Protein AF-A0A9C7ES06-F1 (afdb_monomer_lite)

pLDDT: mean 78.14, std 12.49, range [41.12, 96.5]

Secondary structure (DSSP, 8-state):
-PPPPTT--HHHHHHHHHHHHHHHHTHHHHHHHHHSTTT-----HHHHHIIIIIHHHTSS-----HHHHHHHHHHHHHHHTT--HHHHHHHHHHHS--------HHHHHHHHHHHHHHHHHH----GGGSS---HHHHHHHHHHS--

Radius of gyration: 29.85 Å; chains: 1; bounding box: 69×34×74 Å

Foldseek 3Di:
DDDDDPPDDPVNVVVVVVVVVVCVVCVVVVCVCVVCVVVDDDDPVVCCCCVQLCVPCVVDPDPADPVRSVVSSVVSVCVVVVHDPPVVVVVVVVPPPPPPPDDDVVNLVVLLVVLVVCVVVCVDPDVLLVDDPDPVSVVVCCSNDPD

Sequence (147 aa):
MKQPRRGESENRRRAVQKCRTYVQHNWDGIASYKNYREEIVGCSAEPHVSHVLSARMSSRPMAWSIGGAGRMAQLRVMEANGFSVREHYATLLSSRERGKLSCAPETIRAQRTLAAKYFDRLQAHLPALDGSRNSLTMVLKSLAFPA

Structure (mmCIF, N/CA/C/O backbone):
data_AF-A0A9C7ES06-F1
#
_entry.id   AF-A0A9C7ES06-F1
#
loop_
_atom_site.group_PDB
_atom_site.id
_atom_site.type_symbol
_atom_site.label_atom_id
_atom_site.label_alt_id
_atom_site.label_comp_id
_atom_site.label_asym_id
_at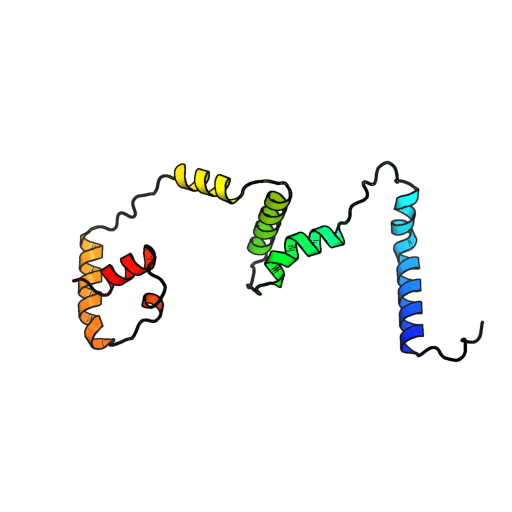om_site.label_entity_id
_atom_site.label_seq_id
_atom_site.pdbx_PDB_ins_code
_atom_site.Cartn_x
_atom_site.Cartn_y
_atom_site.Cartn_z
_atom_site.occupancy
_atom_site.B_iso_or_equiv
_atom_site.auth_seq_id
_atom_site.auth_comp_id
_atom_site.auth_asym_id
_atom_site.auth_atom_id
_atom_site.pdbx_PDB_model_num
ATOM 1 N N . MET A 1 1 ? -20.493 0.125 46.915 1.00 41.12 1 MET A N 1
ATOM 2 C CA . MET A 1 1 ? -19.681 -0.559 45.878 1.00 41.12 1 MET A CA 1
ATOM 3 C C . MET A 1 1 ? -20.247 -1.962 45.666 1.00 41.12 1 MET A C 1
ATOM 5 O O . MET A 1 1 ? -20.400 -2.673 46.649 1.00 41.12 1 MET A O 1
ATOM 9 N N . LYS A 1 2 ? -20.641 -2.349 44.440 1.00 47.44 2 LYS A N 1
ATOM 10 C CA . LYS A 1 2 ? -21.152 -3.711 44.166 1.00 47.44 2 LYS A CA 1
ATOM 11 C C . LYS A 1 2 ? -19.996 -4.715 44.255 1.00 47.44 2 LYS A C 1
ATOM 13 O O . LYS A 1 2 ? -18.977 -4.513 43.601 1.00 47.44 2 LYS A O 1
ATOM 18 N N . GLN A 1 3 ? -20.159 -5.765 45.059 1.00 46.69 3 GLN A N 1
ATOM 19 C CA . GLN A 1 3 ? -19.178 -6.848 45.168 1.00 46.69 3 GLN A CA 1
ATOM 20 C C . GLN A 1 3 ? -19.035 -7.606 43.833 1.00 46.69 3 GLN A C 1
ATOM 22 O O . GLN A 1 3 ? -20.014 -7.710 43.084 1.00 46.69 3 GLN A O 1
ATOM 27 N N . PRO A 1 4 ? -17.839 -8.131 43.510 1.00 54.41 4 PRO A N 1
ATOM 28 C CA . PRO A 1 4 ? -17.614 -8.846 42.261 1.00 54.41 4 PRO A CA 1
ATOM 29 C C . PRO A 1 4 ? -18.370 -10.180 42.232 1.00 54.41 4 PRO A C 1
ATOM 31 O O . PRO A 1 4 ? -18.418 -10.910 43.222 1.00 54.41 4 PRO A O 1
ATOM 34 N N . ARG A 1 5 ? -18.930 -10.528 41.066 1.00 59.22 5 ARG A N 1
ATOM 35 C CA . ARG A 1 5 ? -19.543 -11.843 40.837 1.00 59.22 5 ARG A CA 1
ATOM 36 C C . ARG A 1 5 ? -18.465 -12.931 40.948 1.00 59.22 5 ARG A C 1
ATOM 38 O O . ARG A 1 5 ? -17.371 -12.804 40.394 1.00 59.22 5 ARG A O 1
ATOM 45 N N . ARG A 1 6 ? -18.773 -13.985 41.706 1.00 42.81 6 ARG A N 1
ATOM 46 C CA . ARG A 1 6 ? -17.899 -15.140 41.972 1.00 42.81 6 ARG A CA 1
ATOM 47 C C . ARG A 1 6 ? -17.504 -15.793 40.632 1.00 42.81 6 ARG A C 1
ATOM 49 O O . ARG A 1 6 ? -18.384 -16.254 39.918 1.00 42.81 6 ARG A O 1
ATOM 56 N N . GLY A 1 7 ? -16.209 -15.793 40.284 1.00 58.94 7 GLY A N 1
ATOM 57 C CA . GLY A 1 7 ? -15.666 -16.504 39.108 1.00 58.94 7 GLY A CA 1
ATOM 58 C C . GLY A 1 7 ? -14.903 -15.672 38.062 1.00 58.94 7 GLY A C 1
ATOM 59 O O . GLY A 1 7 ? -14.332 -16.248 37.141 1.00 58.94 7 GLY A O 1
ATOM 60 N N . GLU A 1 8 ? -14.844 -14.341 38.167 1.00 62.91 8 GLU A N 1
ATOM 61 C CA . GLU A 1 8 ? -14.048 -13.539 37.221 1.00 62.91 8 GLU A CA 1
ATOM 62 C C . GLU A 1 8 ? -12.560 -13.527 37.580 1.00 62.91 8 GLU A C 1
ATOM 64 O O . GLU A 1 8 ? -12.179 -13.071 38.661 1.00 62.91 8 GLU A O 1
ATOM 69 N N . SER A 1 9 ? -11.719 -13.982 36.644 1.00 82.00 9 SER A N 1
ATOM 70 C CA . SER A 1 9 ? -10.268 -13.850 36.752 1.00 82.00 9 SER A CA 1
ATOM 71 C C . SER A 1 9 ? -9.862 -12.375 36.799 1.00 82.00 9 SER A C 1
ATOM 73 O O . SER A 1 9 ? -10.465 -11.518 36.148 1.00 82.00 9 SER A O 1
ATOM 75 N N . GLU A 1 10 ? -8.805 -12.071 37.547 1.00 85.75 10 GLU A N 1
ATOM 76 C CA . GLU A 1 10 ? -8.258 -10.714 37.672 1.00 85.75 10 GLU A CA 1
ATOM 77 C C . GLU A 1 10 ? -7.943 -10.091 36.295 1.00 85.75 10 GLU A C 1
ATOM 79 O O . GLU A 1 10 ? -8.227 -8.919 36.043 1.00 85.75 10 GLU A O 1
ATOM 84 N N . ASN A 1 11 ? -7.473 -10.907 35.345 1.00 85.31 11 ASN A N 1
ATOM 85 C CA . ASN A 1 11 ? -7.244 -10.495 33.959 1.00 85.31 11 ASN A CA 1
ATOM 86 C C . ASN A 1 11 ? -8.527 -10.028 33.259 1.00 85.31 11 ASN A C 1
ATOM 88 O O . ASN A 1 11 ? -8.507 -9.016 32.556 1.00 85.31 11 ASN A O 1
ATOM 92 N N . ARG A 1 12 ? -9.652 -10.723 33.471 1.00 87.25 12 ARG A N 1
ATOM 93 C CA . ARG A 1 12 ? -10.946 -10.340 32.890 1.00 87.25 12 ARG A CA 1
ATOM 94 C C . ARG A 1 12 ? -11.428 -9.007 33.452 1.00 87.25 12 ARG A C 1
ATOM 96 O O . ARG A 1 12 ? -11.864 -8.155 32.683 1.00 87.25 12 ARG A O 1
ATOM 103 N N . ARG A 1 13 ? -11.277 -8.782 34.760 1.00 87.75 13 ARG A N 1
ATOM 104 C CA . ARG A 1 13 ? -11.629 -7.497 35.391 1.00 87.75 13 ARG A CA 1
ATOM 105 C C . ARG A 1 13 ? -10.807 -6.346 34.829 1.00 87.75 13 ARG A C 1
ATOM 107 O O . ARG A 1 13 ? -11.368 -5.313 34.470 1.00 87.75 13 ARG A O 1
ATOM 114 N N . ARG A 1 14 ? -9.494 -6.540 34.683 1.00 91.50 14 ARG A N 1
ATOM 115 C CA . ARG A 1 14 ? -8.604 -5.542 34.073 1.00 91.50 14 ARG A CA 1
ATOM 116 C C . ARG A 1 14 ? -8.984 -5.247 32.624 1.00 91.50 14 ARG A C 1
ATOM 118 O O . ARG A 1 14 ? -8.997 -4.083 32.238 1.00 91.50 14 ARG A O 1
ATOM 125 N N . ALA A 1 15 ? -9.318 -6.268 31.834 1.00 91.19 15 ALA A N 1
ATOM 126 C CA . ALA A 1 15 ? -9.760 -6.087 30.452 1.00 91.19 15 ALA A CA 1
ATOM 127 C C . ALA A 1 15 ? -11.067 -5.279 30.367 1.00 91.19 15 ALA A C 1
ATOM 129 O O . ALA A 1 15 ? -11.144 -4.320 29.600 1.00 91.19 15 ALA A O 1
ATOM 130 N N . VAL A 1 16 ? -12.061 -5.608 31.201 1.00 93.62 16 VAL A N 1
ATOM 131 C CA . VAL A 1 16 ? -13.335 -4.872 31.273 1.00 93.62 16 VAL A CA 1
ATOM 132 C C . VAL A 1 16 ? -13.106 -3.423 31.697 1.00 93.62 16 VAL A C 1
ATOM 134 O O . VAL A 1 16 ? -13.645 -2.511 31.073 1.00 93.62 16 VAL A O 1
ATOM 137 N N . GLN A 1 17 ? -12.273 -3.195 32.715 1.00 95.12 17 GLN A N 1
ATOM 138 C CA . GLN A 1 17 ? -11.958 -1.846 33.172 1.00 95.12 17 GLN A CA 1
ATOM 139 C C . GLN A 1 17 ? -11.270 -1.029 32.071 1.00 95.12 17 GLN A C 1
ATOM 141 O O . GLN A 1 17 ? -11.692 0.092 31.804 1.00 95.12 17 GLN A O 1
ATOM 146 N N . LYS A 1 18 ? -10.279 -1.603 31.375 1.00 95.00 18 LYS A N 1
ATOM 147 C CA . LYS A 1 18 ? -9.618 -0.956 30.229 1.00 95.00 18 LYS A CA 1
ATOM 148 C C . LYS A 1 18 ? -10.605 -0.607 29.118 1.00 95.00 18 LYS A C 1
ATOM 150 O O . LYS A 1 18 ? -10.574 0.512 28.617 1.00 95.00 18 LYS A O 1
ATOM 155 N N . CYS A 1 19 ? -11.491 -1.535 28.760 1.00 95.44 19 CYS A N 1
ATOM 156 C CA . CYS A 1 19 ? -12.512 -1.310 27.739 1.00 95.44 19 CYS A CA 1
ATOM 157 C C . CYS A 1 19 ? -13.449 -0.162 28.134 1.00 95.44 19 CYS A C 1
ATOM 159 O O . CYS A 1 19 ? -13.659 0.761 27.351 1.00 95.44 19 CYS A O 1
ATOM 161 N N . ARG A 1 20 ? -13.942 -0.159 29.378 1.00 96.06 20 ARG A N 1
ATOM 162 C CA . ARG A 1 20 ? -14.795 0.917 29.891 1.00 96.06 20 ARG A CA 1
ATOM 163 C C . ARG A 1 20 ? -14.090 2.269 29.830 1.00 96.06 20 ARG A C 1
ATOM 165 O O . ARG A 1 20 ? -14.670 3.233 29.342 1.00 96.06 20 ARG A O 1
ATOM 172 N N . THR A 1 21 ? -12.850 2.331 30.304 1.00 96.50 21 THR A N 1
ATOM 173 C CA . THR A 1 21 ? -12.033 3.544 30.265 1.00 96.50 21 THR A CA 1
ATOM 174 C C . THR A 1 21 ? -11.816 4.022 28.831 1.00 96.50 21 THR A C 1
ATOM 176 O O . THR A 1 21 ? -11.941 5.213 28.572 1.00 96.50 21 THR A O 1
ATOM 179 N N . TYR A 1 22 ? -11.545 3.119 27.889 1.00 96.31 22 TYR A N 1
ATOM 180 C CA . TYR A 1 22 ? -11.400 3.463 26.476 1.00 96.31 22 TYR A CA 1
ATOM 181 C C . TYR A 1 22 ? -12.689 4.058 25.895 1.00 96.31 22 TYR A C 1
ATOM 183 O O . TYR A 1 22 ? -12.647 5.139 25.314 1.00 96.31 22 TYR A O 1
ATOM 191 N N . VAL A 1 23 ? -13.835 3.400 26.100 1.00 95.94 23 VAL A N 1
ATOM 192 C CA . VAL A 1 23 ? -15.131 3.884 25.595 1.00 95.94 23 VAL A CA 1
ATOM 193 C C . VAL A 1 23 ? -15.471 5.253 26.177 1.00 95.94 23 VAL A C 1
ATOM 195 O O . VAL A 1 23 ? -15.914 6.126 25.442 1.00 95.94 23 VAL A O 1
ATOM 198 N N . GLN A 1 24 ? -15.229 5.463 27.473 1.00 95.75 24 GLN A N 1
ATOM 199 C CA . GLN A 1 24 ? -15.486 6.748 28.127 1.00 95.75 24 GLN A CA 1
ATOM 200 C C . GLN A 1 24 ? -14.615 7.875 27.560 1.00 95.75 24 GLN A C 1
ATOM 202 O O . GLN A 1 24 ? -15.138 8.942 27.264 1.00 95.75 24 GLN A O 1
ATOM 207 N N . HIS A 1 25 ? -13.314 7.638 27.365 1.00 96.50 25 HIS A N 1
ATOM 208 C CA . HIS A 1 25 ? -12.404 8.657 26.828 1.00 96.50 25 HIS A CA 1
ATOM 209 C C . HIS A 1 25 ? -12.638 8.977 25.348 1.00 96.50 25 HIS A C 1
ATOM 211 O O . HIS A 1 25 ? -12.264 10.053 24.901 1.00 96.50 25 HIS A O 1
ATOM 217 N N . ASN A 1 26 ? -13.237 8.057 24.587 1.00 95.06 26 ASN A N 1
ATOM 218 C CA . ASN A 1 26 ? -13.496 8.233 23.156 1.00 95.06 26 ASN A CA 1
ATOM 219 C C . ASN A 1 26 ? -14.988 8.455 22.854 1.00 95.06 26 ASN A C 1
ATOM 221 O O . ASN A 1 26 ? -15.396 8.369 21.695 1.00 95.06 26 ASN A O 1
ATOM 225 N N . TRP A 1 27 ? -15.813 8.716 23.876 1.00 94.00 27 TRP A N 1
ATOM 226 C CA . TRP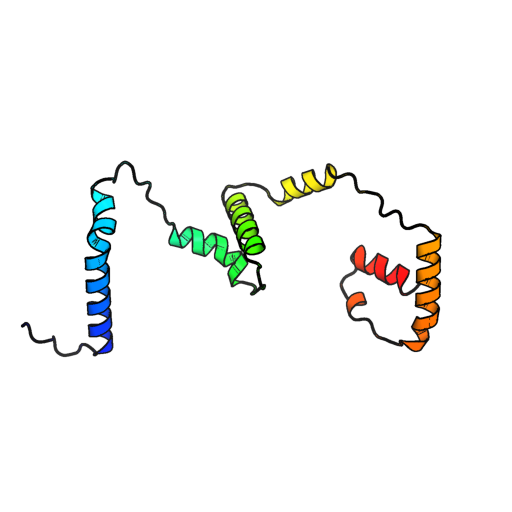 A 1 27 ? -17.268 8.775 23.729 1.00 94.00 27 TRP A CA 1
ATOM 227 C C . TRP A 1 27 ? -17.715 9.842 22.732 1.00 94.00 27 TRP A C 1
ATOM 229 O O . TRP A 1 27 ? -18.596 9.564 21.928 1.00 94.00 27 TRP A O 1
ATOM 239 N N . ASP A 1 28 ? -17.070 11.009 22.717 1.00 91.25 28 ASP A N 1
ATOM 240 C CA . ASP A 1 28 ? -17.404 12.089 21.782 1.00 91.25 28 ASP A CA 1
ATOM 241 C C . ASP A 1 28 ? -17.211 11.650 20.322 1.00 91.25 28 ASP A C 1
ATOM 243 O O . ASP A 1 28 ? -18.078 11.872 19.475 1.00 91.25 28 ASP A O 1
ATOM 247 N N . GLY A 1 29 ? -16.120 10.930 20.039 1.00 88.38 29 GLY A N 1
ATOM 248 C CA . GLY A 1 29 ? -15.863 10.338 18.726 1.00 88.38 29 GLY A CA 1
ATOM 249 C C . GLY A 1 29 ? -16.870 9.242 18.372 1.00 88.38 29 GLY A C 1
ATOM 250 O O . GLY A 1 29 ? -17.373 9.209 17.253 1.00 88.38 29 GLY A O 1
ATOM 251 N N . ILE A 1 30 ? -17.236 8.382 19.325 1.00 87.94 30 ILE A N 1
ATOM 252 C CA . ILE A 1 30 ? -18.241 7.325 19.113 1.00 87.94 30 ILE A CA 1
ATOM 253 C C . ILE A 1 30 ? -19.631 7.933 18.857 1.00 87.94 30 ILE A C 1
ATOM 255 O O . ILE A 1 30 ? -20.348 7.505 17.952 1.00 87.94 30 ILE A O 1
ATOM 259 N N . ALA A 1 31 ? -20.011 8.946 19.634 1.00 90.31 31 ALA A N 1
ATOM 260 C CA . ALA A 1 31 ? -21.297 9.624 19.537 1.00 90.31 31 ALA A CA 1
ATOM 261 C C . ALA A 1 31 ? -21.411 10.488 18.273 1.00 90.31 31 ALA A C 1
ATOM 263 O O . ALA A 1 31 ? -22.522 10.671 17.769 1.00 90.31 31 ALA A O 1
ATOM 264 N N . SER A 1 32 ? -20.286 10.962 17.722 1.00 87.69 32 SER A N 1
ATOM 265 C CA . SER A 1 32 ? -20.254 11.743 16.479 1.00 87.69 32 SER A CA 1
ATOM 266 C C . SER A 1 32 ? -20.958 11.031 15.316 1.00 87.69 32 SER A C 1
ATOM 268 O O . SER A 1 32 ? -21.671 11.676 14.550 1.00 87.69 32 SER A O 1
ATOM 270 N N . TYR A 1 33 ? -20.891 9.694 15.257 1.00 82.75 33 TYR A N 1
ATOM 271 C CA . TYR A 1 33 ? -21.579 8.898 14.238 1.00 82.75 33 TYR A CA 1
ATOM 272 C C . TYR A 1 33 ? -23.100 9.103 14.232 1.00 82.75 33 TYR A C 1
ATOM 274 O O . TYR A 1 33 ? -23.735 9.052 13.181 1.00 82.75 33 TYR A O 1
ATOM 282 N N . LYS A 1 34 ? -23.701 9.354 15.401 1.00 85.44 34 LYS A N 1
ATOM 283 C CA . LYS A 1 34 ? -25.138 9.627 15.510 1.00 85.44 34 LYS A CA 1
ATOM 284 C C . LYS A 1 34 ? -25.489 11.014 14.969 1.00 85.44 34 LYS A C 1
ATOM 286 O O . LYS A 1 34 ? -26.539 11.163 14.354 1.00 85.44 34 LYS A O 1
ATOM 291 N N . ASN A 1 35 ? -24.629 12.000 15.216 1.00 87.00 35 ASN A N 1
ATOM 292 C CA . ASN A 1 35 ? -24.889 13.401 14.888 1.00 87.00 35 ASN A CA 1
ATOM 293 C C . ASN A 1 35 ? -24.618 13.711 13.411 1.00 87.00 35 ASN A C 1
ATOM 295 O O . ASN A 1 35 ? -25.365 14.472 12.813 1.00 87.00 35 ASN A O 1
ATOM 299 N N . TYR A 1 36 ? -23.601 13.082 12.820 1.00 87.44 36 TYR A N 1
ATOM 300 C CA . TYR A 1 36 ? -23.161 13.329 11.442 1.00 87.44 36 TYR A CA 1
ATOM 301 C C . TYR A 1 36 ? -23.449 12.138 10.521 1.00 87.44 36 TYR A C 1
ATOM 303 O O . TYR A 1 36 ? -22.720 11.881 9.569 1.00 87.44 36 TYR A O 1
ATOM 311 N N . ARG A 1 37 ? -24.494 11.356 10.815 1.00 83.25 37 ARG A N 1
ATOM 312 C CA . ARG A 1 37 ? -24.778 10.096 10.106 1.00 83.25 37 ARG A CA 1
ATOM 313 C C . ARG A 1 37 ? -24.944 10.272 8.593 1.00 83.25 37 ARG A C 1
ATOM 315 O O . ARG A 1 37 ? -24.608 9.360 7.847 1.00 83.25 37 ARG A O 1
ATOM 322 N N . GLU A 1 38 ? -25.477 11.411 8.161 1.00 85.31 38 GLU A N 1
ATOM 323 C CA . GLU A 1 38 ? -25.687 11.722 6.741 1.00 85.31 38 GLU A CA 1
ATOM 324 C C . GLU A 1 38 ? -24.395 12.159 6.032 1.00 85.31 38 GLU A C 1
ATOM 326 O O . GLU A 1 38 ? -24.255 11.962 4.829 1.00 85.31 38 GLU A O 1
ATOM 331 N N . GLU A 1 39 ? -23.426 12.688 6.780 1.00 86.56 39 GLU A N 1
ATOM 332 C CA . GLU A 1 39 ? -22.121 13.127 6.271 1.00 86.56 39 GLU A CA 1
ATOM 333 C C . GLU A 1 39 ? -21.072 12.002 6.334 1.00 86.56 39 GLU A C 1
ATOM 335 O O . GLU A 1 39 ? -20.126 11.964 5.543 1.00 86.56 39 GLU A O 1
ATOM 340 N N . ILE A 1 40 ? -21.231 11.058 7.268 1.00 81.38 40 ILE A N 1
ATOM 341 C CA . ILE A 1 40 ? -20.300 9.947 7.470 1.00 81.38 40 ILE A CA 1
ATOM 342 C C . ILE A 1 40 ? -20.658 8.784 6.544 1.00 81.38 40 ILE A C 1
ATOM 344 O O . ILE A 1 40 ? -21.553 7.979 6.812 1.00 81.38 40 ILE A O 1
ATOM 348 N N . VAL A 1 41 ? -19.855 8.615 5.496 1.00 78.75 41 VAL A N 1
ATOM 349 C CA . VAL A 1 41 ? -19.846 7.384 4.702 1.00 78.75 41 VAL A CA 1
ATOM 350 C C . VAL A 1 41 ? -19.229 6.269 5.547 1.00 78.75 41 VAL A C 1
ATOM 352 O O . VAL A 1 41 ? -18.034 6.276 5.848 1.00 78.75 41 VAL A O 1
ATOM 355 N N . GLY A 1 42 ? -20.050 5.300 5.956 1.00 71.19 42 GLY A N 1
ATOM 356 C CA . GLY A 1 42 ? -19.570 4.113 6.659 1.00 71.19 42 GLY A CA 1
ATOM 357 C C . GLY A 1 42 ? -18.539 3.378 5.805 1.00 71.19 42 GLY A C 1
ATOM 358 O O . GLY A 1 42 ? -18.847 2.944 4.697 1.00 71.19 42 GLY A O 1
ATOM 359 N N . CYS A 1 43 ? -17.314 3.232 6.310 1.00 72.00 43 CYS A N 1
ATOM 360 C CA . CYS A 1 43 ? -16.263 2.490 5.627 1.00 72.00 43 CYS A CA 1
ATOM 361 C C . CYS A 1 43 ? -15.707 1.387 6.527 1.00 72.00 43 CYS A C 1
ATOM 363 O O . CYS A 1 43 ? -15.480 1.571 7.722 1.00 72.00 43 CYS A O 1
ATOM 365 N N . SER A 1 44 ? -15.438 0.225 5.939 1.00 70.69 44 SER A N 1
ATOM 366 C CA . SER A 1 44 ? -14.660 -0.836 6.578 1.00 70.69 44 SER A CA 1
ATOM 367 C C . SER A 1 44 ? -13.169 -0.501 6.482 1.00 70.69 44 SER A C 1
ATOM 369 O O . SER A 1 44 ? -12.407 -1.234 5.855 1.00 70.69 44 SER A O 1
ATOM 371 N N . ALA A 1 45 ? -12.763 0.633 7.067 1.00 70.62 45 ALA A N 1
ATOM 372 C CA . ALA A 1 45 ? -11.399 1.155 6.970 1.00 70.62 45 ALA A CA 1
ATOM 373 C C . ALA A 1 45 ? -10.361 0.130 7.437 1.00 70.62 45 ALA A C 1
ATOM 375 O O . ALA A 1 45 ? -9.442 -0.200 6.695 1.00 70.62 45 ALA A O 1
ATOM 376 N N . GLU A 1 46 ? -10.540 -0.428 8.634 1.00 70.19 46 GLU A N 1
ATOM 377 C CA . GLU A 1 46 ? -9.629 -1.433 9.188 1.00 70.19 46 GLU A CA 1
ATOM 378 C C . GLU A 1 46 ? -9.527 -2.688 8.304 1.00 70.19 46 GLU A C 1
ATOM 380 O O . GLU A 1 46 ? -8.407 -3.037 7.918 1.00 70.19 46 GLU A O 1
ATOM 385 N N . PRO A 1 47 ? -10.642 -3.342 7.910 1.00 66.94 47 PRO A N 1
ATOM 386 C CA . PRO A 1 47 ? -10.586 -4.495 7.018 1.00 66.94 47 PRO A CA 1
ATOM 387 C C . PRO A 1 47 ? -9.961 -4.189 5.661 1.00 66.94 47 PRO A C 1
ATOM 389 O O . PRO A 1 47 ? -9.152 -4.981 5.191 1.00 66.94 47 PRO A O 1
ATOM 392 N N . HIS A 1 48 ? -10.286 -3.056 5.031 1.00 69.38 48 HIS A N 1
ATOM 393 C CA . HIS A 1 48 ? -9.707 -2.703 3.733 1.00 69.38 48 HIS A CA 1
ATOM 394 C C . HIS A 1 48 ? -8.211 -2.421 3.834 1.00 69.38 48 HIS A C 1
ATOM 396 O O . HIS A 1 48 ? -7.440 -2.944 3.031 1.00 69.38 48 HIS A O 1
ATOM 402 N N . VAL A 1 49 ? -7.775 -1.650 4.830 1.00 72.31 49 VAL A N 1
ATOM 403 C CA . VAL A 1 49 ? -6.355 -1.328 5.022 1.00 72.31 49 VAL A CA 1
ATOM 404 C C . VAL A 1 49 ? -5.567 -2.593 5.365 1.00 72.31 49 VAL A C 1
ATOM 406 O O . VAL A 1 49 ? -4.525 -2.847 4.760 1.00 72.31 49 VAL A O 1
ATOM 409 N N . SER A 1 50 ? -6.088 -3.432 6.262 1.00 71.12 50 SER A N 1
ATOM 410 C CA . SER A 1 50 ? -5.486 -4.722 6.600 1.00 71.12 50 SER A CA 1
ATOM 411 C C . SER A 1 50 ? -5.446 -5.654 5.388 1.00 71.12 50 SER A C 1
ATOM 413 O O . SER A 1 50 ? -4.388 -6.148 5.020 1.00 71.12 50 SER A O 1
ATOM 415 N N . HIS A 1 51 ? -6.558 -5.866 4.695 1.00 81.31 51 HIS A N 1
ATOM 416 C CA . HIS A 1 51 ? -6.605 -6.847 3.617 1.00 81.31 51 HIS A CA 1
ATOM 417 C C . HIS A 1 51 ? -5.774 -6.412 2.401 1.00 81.31 51 HIS A C 1
ATOM 419 O O . HIS A 1 51 ? -4.941 -7.174 1.905 1.00 81.31 51 HIS A O 1
ATOM 425 N N . VAL A 1 52 ? -5.934 -5.164 1.949 1.00 82.31 52 VAL A N 1
ATOM 426 C CA . VAL A 1 52 ? -5.287 -4.660 0.728 1.00 82.31 52 VAL A CA 1
ATOM 427 C C . VAL A 1 52 ? -3.782 -4.470 0.925 1.00 82.31 52 VAL A C 1
ATOM 429 O O . VAL A 1 52 ? -2.993 -4.896 0.066 1.00 82.31 52 VAL A O 1
ATOM 432 N N . LEU A 1 53 ? -3.366 -3.868 2.050 1.00 80.75 53 LEU A N 1
ATOM 433 C CA . LEU A 1 53 ? -1.952 -3.588 2.319 1.00 80.75 53 LEU A CA 1
ATOM 434 C C . LEU A 1 53 ? -1.227 -4.792 2.919 1.00 80.75 53 LEU A C 1
ATOM 436 O O . LEU A 1 53 ? -0.124 -5.116 2.462 1.00 80.75 53 LEU A O 1
ATOM 440 N N . SER A 1 54 ? -1.814 -5.490 3.902 1.00 80.06 54 SER A N 1
ATOM 441 C CA . SER A 1 54 ? -1.119 -6.617 4.541 1.00 80.06 54 SER A CA 1
ATOM 442 C C . SER A 1 54 ? -0.860 -7.750 3.553 1.00 80.06 54 SER A C 1
ATOM 444 O O . SER A 1 54 ? 0.232 -8.309 3.586 1.00 80.06 54 SER A O 1
ATOM 446 N N . ALA A 1 55 ? -1.746 -8.004 2.581 1.00 81.00 55 ALA A N 1
ATOM 447 C CA . ALA A 1 55 ? -1.509 -9.016 1.544 1.00 81.00 55 ALA A CA 1
ATOM 448 C C . ALA A 1 55 ? -0.114 -8.916 0.892 1.00 81.00 55 ALA A C 1
ATOM 450 O O . ALA A 1 55 ? 0.512 -9.941 0.607 1.00 81.00 55 ALA A O 1
ATOM 451 N N . ARG A 1 56 ? 0.422 -7.697 0.707 1.00 81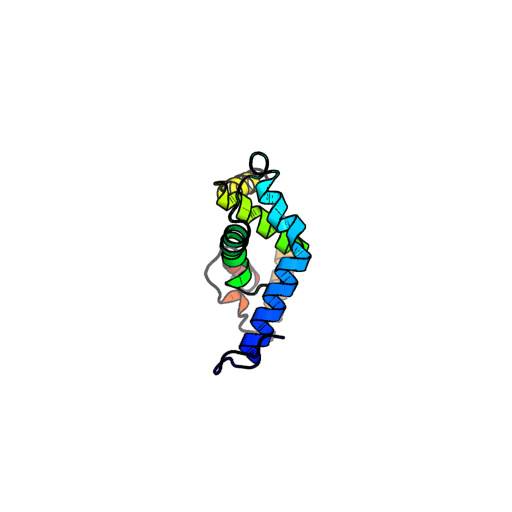.25 56 ARG A N 1
ATOM 452 C CA . ARG A 1 56 ? 1.782 -7.497 0.181 1.00 81.25 56 ARG A CA 1
ATOM 453 C C . ARG A 1 56 ? 2.838 -7.243 1.253 1.00 81.25 56 ARG A C 1
ATOM 455 O O . ARG A 1 56 ? 3.979 -7.673 1.065 1.00 81.25 56 ARG A O 1
ATOM 462 N N . MET A 1 57 ? 2.487 -6.508 2.308 1.00 78.25 57 MET A N 1
ATOM 463 C CA . MET A 1 57 ? 3.446 -6.015 3.302 1.00 78.25 57 MET A CA 1
ATOM 464 C C . MET A 1 57 ? 3.737 -7.018 4.423 1.00 78.25 57 MET A C 1
ATOM 466 O O . MET A 1 57 ? 4.834 -6.977 4.970 1.00 78.25 57 MET A O 1
ATOM 470 N N . SER A 1 58 ? 2.810 -7.930 4.743 1.00 76.62 58 SER A N 1
ATOM 471 C CA . SER A 1 58 ? 3.009 -8.953 5.782 1.00 76.62 58 SER A CA 1
ATOM 472 C C . SER A 1 58 ? 3.433 -10.315 5.229 1.00 76.62 58 SER A C 1
ATOM 474 O O . SER A 1 58 ? 4.100 -11.070 5.928 1.00 76.62 58 SER A O 1
ATOM 476 N N . SER A 1 59 ? 3.098 -10.634 3.972 1.00 70.38 59 SER A N 1
ATOM 477 C CA . SER A 1 59 ? 3.369 -11.954 3.373 1.00 70.38 59 SER A CA 1
ATOM 478 C C . SER A 1 59 ? 4.847 -12.221 3.083 1.00 70.38 59 SER A C 1
ATOM 480 O O . SER A 1 59 ? 5.277 -13.373 3.033 1.00 70.38 59 SER A O 1
ATOM 482 N N . ARG A 1 60 ? 5.640 -11.165 2.878 1.00 67.25 60 ARG A N 1
ATOM 483 C CA . ARG A 1 60 ? 7.090 -11.240 2.693 1.00 67.25 60 ARG A CA 1
ATOM 484 C C . ARG A 1 60 ? 7.727 -10.061 3.416 1.00 67.25 60 ARG A C 1
ATOM 486 O O . ARG A 1 60 ? 7.607 -8.949 2.897 1.00 67.25 60 ARG A O 1
ATOM 493 N N . PRO A 1 61 ? 8.382 -10.269 4.573 1.00 62.81 61 PRO A N 1
ATOM 494 C CA . PRO A 1 61 ? 9.070 -9.193 5.265 1.00 62.81 61 PRO A CA 1
ATOM 495 C C . PRO A 1 61 ? 10.193 -8.691 4.359 1.00 62.81 61 PRO A C 1
ATOM 497 O O . PRO A 1 61 ? 11.238 -9.314 4.205 1.00 62.81 61 PRO A O 1
ATOM 500 N N . MET A 1 62 ? 9.931 -7.577 3.693 1.00 66.88 62 MET A N 1
ATOM 501 C CA . MET A 1 62 ? 10.930 -6.804 2.979 1.00 66.88 62 MET A CA 1
ATOM 502 C C . MET A 1 62 ? 11.132 -5.547 3.810 1.00 66.88 62 MET A C 1
ATOM 504 O O . MET A 1 62 ? 10.157 -4.934 4.249 1.00 66.88 62 MET A O 1
ATOM 508 N N . ALA A 1 63 ? 12.385 -5.184 4.068 1.00 78.81 63 ALA A N 1
ATOM 509 C CA . ALA A 1 63 ? 12.691 -3.913 4.701 1.00 78.81 63 ALA A CA 1
ATOM 510 C C . ALA A 1 63 ? 12.293 -2.799 3.723 1.00 78.81 63 ALA A C 1
ATOM 512 O O . ALA A 1 63 ? 13.011 -2.484 2.775 1.00 78.81 63 ALA A O 1
ATOM 513 N N . TRP A 1 64 ? 11.094 -2.258 3.907 1.00 82.31 64 TRP A N 1
ATOM 514 C CA . TRP A 1 64 ? 10.618 -1.126 3.132 1.00 82.31 64 TRP A CA 1
ATOM 515 C C . TRP A 1 64 ? 11.199 0.150 3.729 1.00 82.31 64 TRP A C 1
ATOM 517 O O . TRP A 1 64 ? 11.076 0.396 4.927 1.00 82.31 64 TRP A O 1
ATOM 527 N N . SER A 1 65 ? 11.785 1.004 2.893 1.00 90.19 65 SER A N 1
ATOM 528 C CA . SER A 1 65 ? 11.984 2.397 3.290 1.00 90.19 65 SER A CA 1
ATOM 529 C C . SER A 1 65 ? 10.624 3.080 3.467 1.00 90.19 65 SER A C 1
ATOM 531 O O . SER A 1 65 ? 9.637 2.661 2.860 1.00 90.19 65 SER A O 1
ATOM 533 N N . ILE A 1 66 ? 10.565 4.166 4.243 1.00 89.00 66 ILE A N 1
ATOM 534 C CA . ILE A 1 66 ? 9.325 4.937 4.462 1.00 89.00 66 ILE A CA 1
ATOM 535 C C . ILE A 1 66 ? 8.691 5.342 3.119 1.00 89.00 66 ILE A C 1
ATOM 537 O O . ILE A 1 66 ? 7.507 5.113 2.879 1.00 89.00 66 ILE A O 1
ATOM 541 N N . GLY A 1 67 ? 9.504 5.862 2.193 1.00 93.94 67 GLY A N 1
ATOM 542 C CA . GLY A 1 67 ? 9.038 6.222 0.852 1.00 93.94 67 GLY A CA 1
ATOM 543 C C . GLY A 1 67 ? 8.624 5.013 0.006 1.00 93.94 67 GLY A C 1
ATOM 544 O O . GLY A 1 67 ? 7.660 5.096 -0.753 1.00 93.94 67 GLY A O 1
ATOM 545 N N . GLY A 1 68 ? 9.319 3.880 0.140 1.00 90.06 68 GLY A N 1
ATOM 546 C CA . GLY A 1 68 ? 8.964 2.637 -0.547 1.00 90.06 68 GLY A CA 1
ATOM 547 C C . GLY A 1 68 ? 7.617 2.086 -0.083 1.00 90.06 68 GLY A C 1
ATOM 548 O O . GLY A 1 68 ? 6.778 1.754 -0.919 1.00 90.06 68 GLY A O 1
ATOM 549 N N . ALA A 1 69 ? 7.381 2.065 1.230 1.00 88.69 69 ALA A N 1
ATOM 550 C CA . ALA A 1 69 ? 6.111 1.655 1.822 1.00 88.69 69 ALA A CA 1
ATOM 551 C C . ALA A 1 69 ? 4.951 2.534 1.327 1.00 88.69 69 ALA A C 1
ATOM 553 O O . ALA A 1 69 ? 3.924 2.005 0.904 1.00 88.69 69 ALA A O 1
ATOM 554 N N . GLY A 1 70 ? 5.140 3.859 1.291 1.00 90.31 70 GLY A N 1
ATOM 555 C CA . GLY A 1 70 ? 4.129 4.796 0.790 1.00 90.31 70 GLY A CA 1
ATOM 556 C C . GLY A 1 70 ? 3.765 4.565 -0.680 1.00 90.31 70 GLY A C 1
ATOM 557 O O . GLY A 1 70 ? 2.587 4.448 -1.017 1.00 90.31 70 GLY A O 1
ATOM 558 N N . ARG A 1 71 ? 4.763 4.416 -1.562 1.00 91.56 71 ARG A N 1
ATOM 559 C CA . ARG A 1 71 ? 4.518 4.121 -2.989 1.00 91.56 71 ARG A CA 1
ATOM 560 C C . ARG A 1 71 ? 3.821 2.778 -3.179 1.00 91.56 71 ARG A C 1
ATOM 562 O O . ARG A 1 71 ? 2.914 2.666 -3.995 1.00 91.56 71 ARG A O 1
ATOM 569 N N . ME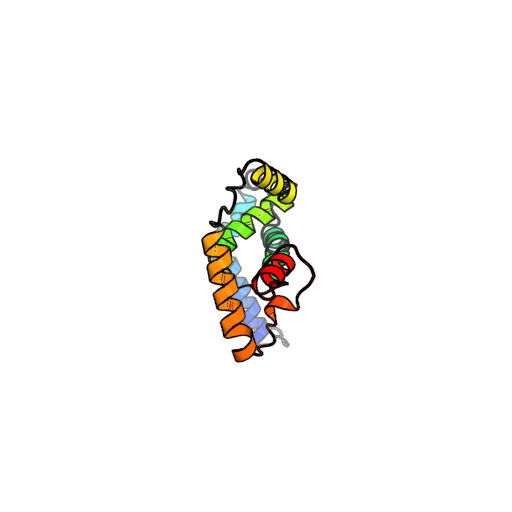T A 1 72 ? 4.216 1.763 -2.414 1.00 89.19 72 MET A N 1
ATOM 570 C CA . MET A 1 72 ? 3.560 0.459 -2.466 1.00 89.19 72 MET A CA 1
ATOM 571 C C . MET A 1 72 ? 2.104 0.525 -2.027 1.00 89.19 72 MET A C 1
ATOM 573 O O . MET A 1 72 ? 1.262 -0.088 -2.676 1.00 89.19 72 MET A O 1
ATOM 577 N N . ALA A 1 73 ? 1.796 1.280 -0.972 1.00 88.38 73 ALA A N 1
ATOM 578 C CA . ALA A 1 73 ? 0.420 1.477 -0.541 1.00 88.38 73 ALA A CA 1
ATOM 579 C C . ALA A 1 73 ? -0.427 2.114 -1.652 1.00 88.38 73 ALA A C 1
ATOM 581 O O . ALA A 1 73 ? -1.506 1.613 -1.956 1.00 88.38 73 ALA A O 1
ATOM 582 N N . GLN A 1 74 ? 0.098 3.142 -2.327 1.00 89.94 74 GLN A N 1
ATOM 583 C CA . GLN A 1 74 ? -0.581 3.777 -3.461 1.00 89.94 74 GLN A CA 1
ATOM 584 C C . GLN A 1 74 ? -0.843 2.793 -4.606 1.00 89.94 74 GLN A C 1
ATOM 586 O O . GLN A 1 74 ? -1.971 2.709 -5.082 1.00 89.94 74 GLN A O 1
ATOM 591 N N . LEU A 1 75 ? 0.159 2.004 -5.009 1.00 91.06 75 LEU A N 1
ATOM 592 C CA . LEU A 1 75 ? -0.004 1.003 -6.070 1.00 91.06 75 LEU A CA 1
ATOM 593 C C . LEU A 1 75 ? -1.077 -0.038 -5.728 1.00 91.06 75 LEU A C 1
ATOM 595 O O . LEU A 1 75 ? -1.850 -0.432 -6.596 1.00 91.06 75 LEU A O 1
ATOM 599 N N . ARG A 1 76 ? -1.154 -0.461 -4.462 1.00 89.12 76 ARG A N 1
ATOM 600 C CA . ARG A 1 76 ? -2.169 -1.417 -3.999 1.00 89.12 76 ARG A CA 1
ATOM 601 C C . ARG A 1 76 ? -3.572 -0.817 -3.983 1.00 89.12 76 ARG A C 1
ATOM 603 O O . ARG A 1 76 ? -4.514 -1.505 -4.355 1.00 89.12 76 ARG A O 1
ATOM 610 N N . VAL A 1 77 ? -3.710 0.452 -3.595 1.00 88.00 77 VAL A N 1
ATOM 611 C CA . VAL A 1 77 ? -4.989 1.177 -3.675 1.00 88.00 77 VAL A CA 1
ATOM 612 C C . VAL A 1 77 ? -5.429 1.342 -5.130 1.00 88.00 77 VAL A C 1
ATOM 614 O O . VAL A 1 77 ? -6.590 1.102 -5.440 1.00 88.00 77 VAL A O 1
ATOM 617 N N . MET A 1 78 ? -4.510 1.690 -6.035 1.00 90.38 78 MET A N 1
ATOM 618 C CA . MET A 1 78 ? -4.797 1.775 -7.471 1.00 90.38 78 MET A CA 1
ATOM 619 C C . MET A 1 78 ? -5.309 0.437 -8.015 1.00 90.38 78 MET A C 1
ATOM 621 O O . MET A 1 78 ? -6.358 0.397 -8.650 1.00 90.38 78 MET A O 1
ATOM 625 N N . GLU A 1 79 ? -4.609 -0.657 -7.714 1.00 90.00 79 GLU A N 1
ATOM 626 C CA . GLU A 1 79 ? -5.011 -2.007 -8.119 1.00 90.00 79 GLU A CA 1
ATOM 627 C C . GLU A 1 79 ? -6.392 -2.393 -7.558 1.00 90.00 79 GLU A C 1
ATOM 629 O O . GLU A 1 79 ? -7.234 -2.891 -8.300 1.00 90.00 79 GLU A O 1
ATOM 634 N N . ALA A 1 80 ? -6.666 -2.099 -6.280 1.00 87.44 80 ALA A N 1
ATOM 635 C CA . ALA A 1 80 ? -7.973 -2.339 -5.660 1.00 87.44 80 ALA A CA 1
ATOM 636 C C . ALA A 1 80 ? -9.103 -1.502 -6.291 1.00 87.44 80 ALA A C 1
ATOM 638 O O . ALA A 1 80 ? -10.240 -1.961 -6.360 1.00 87.44 80 ALA A O 1
ATOM 639 N N . ASN A 1 81 ? -8.782 -0.311 -6.803 1.00 89.19 81 ASN A N 1
ATOM 640 C CA . ASN A 1 81 ? -9.701 0.540 -7.561 1.00 89.19 81 ASN A CA 1
ATOM 641 C C . ASN A 1 81 ? -9.844 0.114 -9.040 1.00 89.19 81 ASN A C 1
ATOM 643 O O . ASN A 1 81 ? -10.465 0.832 -9.821 1.00 89.19 81 ASN A O 1
ATOM 647 N N . GLY A 1 82 ? -9.270 -1.025 -9.448 1.00 91.38 82 GLY A N 1
ATOM 648 C CA . GLY A 1 82 ? -9.374 -1.565 -10.808 1.00 91.38 82 GLY A CA 1
ATOM 649 C C . GLY A 1 82 ? -8.341 -1.022 -11.799 1.00 91.38 82 GLY A C 1
ATOM 650 O O . GLY A 1 82 ? -8.433 -1.296 -12.994 1.00 91.38 82 GLY A O 1
ATOM 651 N N . PHE A 1 83 ? -7.344 -0.264 -11.338 1.00 93.62 83 PHE A N 1
ATOM 652 C CA . PHE A 1 83 ? -6.282 0.237 -12.206 1.00 93.62 83 PHE A CA 1
ATOM 653 C C . PHE A 1 83 ? -5.254 -0.858 -12.527 1.00 93.62 83 PHE A C 1
ATOM 655 O O . PHE A 1 83 ? -4.630 -1.436 -11.633 1.00 93.62 83 PHE A O 1
ATOM 662 N N . SER A 1 84 ? -5.001 -1.092 -13.816 1.00 93.06 84 SER A N 1
ATOM 663 C CA . SER A 1 84 ? -3.976 -2.035 -14.274 1.00 93.06 84 SER A CA 1
ATOM 664 C C . SER A 1 84 ? -2.578 -1.411 -14.185 1.00 93.06 84 SER A C 1
ATOM 666 O O . SER A 1 84 ? -2.067 -0.801 -15.128 1.00 93.06 84 SER A O 1
ATOM 668 N N . VAL A 1 85 ? -1.911 -1.599 -13.038 1.00 90.19 85 VAL A N 1
ATOM 669 C CA . VAL A 1 85 ? -0.515 -1.158 -12.821 1.00 90.19 85 VAL A CA 1
ATOM 670 C C . VAL A 1 85 ? 0.421 -1.732 -13.892 1.00 90.19 85 VAL A C 1
ATOM 672 O O . VAL A 1 85 ? 1.346 -1.055 -14.341 1.00 90.19 85 VAL A O 1
ATOM 675 N N . ARG A 1 86 ? 0.170 -2.975 -14.328 1.00 89.19 86 ARG A N 1
ATOM 676 C CA . ARG A 1 86 ? 0.953 -3.657 -15.367 1.00 89.19 86 ARG A CA 1
ATOM 677 C C . ARG A 1 86 ? 0.877 -2.923 -16.703 1.00 89.19 86 ARG A C 1
ATOM 679 O O . ARG A 1 86 ? 1.922 -2.684 -17.304 1.00 89.19 86 ARG A O 1
ATOM 686 N N . GLU A 1 87 ? -0.325 -2.599 -17.170 1.00 91.25 87 GLU A N 1
ATOM 687 C CA . GLU A 1 87 ? -0.513 -1.899 -18.446 1.00 91.25 87 GLU A CA 1
ATOM 688 C C . GLU A 1 87 ? 0.099 -0.510 -18.401 1.00 91.25 87 GLU A C 1
ATOM 690 O O . GLU A 1 87 ? 0.867 -0.150 -19.289 1.00 91.25 87 GLU A O 1
ATOM 695 N N . HIS A 1 88 ? -0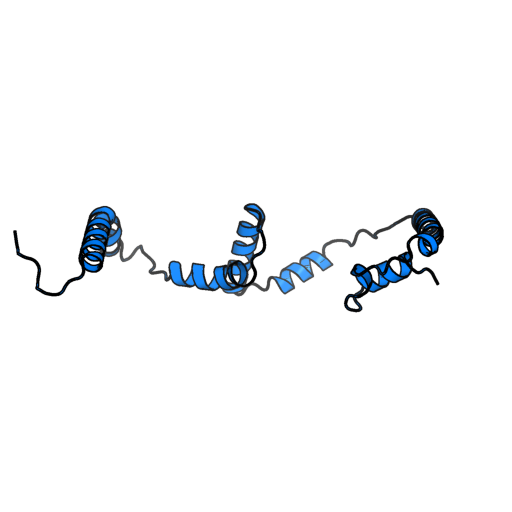.153 0.234 -17.323 1.00 89.62 88 HIS A N 1
ATOM 696 C CA . HIS A 1 88 ? 0.434 1.557 -17.161 1.00 89.62 88 HIS A CA 1
ATOM 697 C C . HIS A 1 88 ? 1.966 1.507 -17.202 1.00 89.62 88 HIS A C 1
ATOM 699 O O . HIS A 1 88 ? 2.607 2.299 -17.892 1.00 89.62 88 HIS A O 1
ATOM 705 N N . TYR A 1 89 ? 2.564 0.529 -16.520 1.00 88.94 89 TYR A N 1
ATOM 706 C CA . TYR A 1 89 ? 4.007 0.331 -16.550 1.00 88.94 89 TYR A CA 1
ATOM 707 C C . TYR A 1 89 ? 4.525 -0.068 -17.941 1.00 88.94 89 TYR A C 1
ATOM 709 O O . TYR A 1 89 ? 5.577 0.417 -18.357 1.00 88.94 89 TYR A O 1
ATOM 717 N N . ALA A 1 90 ? 3.796 -0.905 -18.685 1.00 88.81 90 ALA A N 1
ATOM 718 C CA . ALA A 1 90 ? 4.151 -1.266 -20.057 1.00 88.81 90 ALA A CA 1
ATOM 719 C C . ALA A 1 90 ? 4.153 -0.041 -20.985 1.00 88.81 90 ALA A C 1
ATOM 721 O O . ALA A 1 90 ? 5.106 0.146 -21.742 1.00 88.81 90 ALA A O 1
ATOM 722 N N . THR A 1 91 ? 3.154 0.834 -20.860 1.00 89.25 91 THR A N 1
ATOM 723 C CA . THR A 1 91 ? 3.079 2.097 -21.607 1.00 89.25 91 THR A CA 1
ATOM 724 C C . THR A 1 91 ? 4.217 3.049 -21.237 1.00 89.25 91 THR A C 1
ATOM 726 O O . THR A 1 91 ? 4.812 3.690 -22.105 1.00 89.25 91 THR A O 1
ATOM 729 N N . LEU A 1 92 ? 4.586 3.130 -19.954 1.00 87.62 92 LEU A N 1
ATOM 730 C CA . LEU A 1 92 ? 5.754 3.906 -19.530 1.00 87.62 92 LEU A CA 1
ATOM 731 C C . LEU A 1 92 ? 7.049 3.349 -20.131 1.00 87.62 92 LEU A C 1
ATOM 733 O O . LEU A 1 92 ? 7.895 4.120 -20.575 1.00 87.62 92 LEU A O 1
ATOM 737 N N . LEU A 1 93 ? 7.208 2.024 -20.175 1.00 82.69 93 LEU A N 1
ATOM 738 C CA . LEU A 1 93 ? 8.374 1.376 -20.777 1.00 82.69 93 LEU A CA 1
ATOM 739 C C . LEU A 1 93 ? 8.449 1.565 -22.293 1.00 82.69 93 LEU A C 1
ATOM 741 O O . LEU A 1 93 ? 9.554 1.691 -22.815 1.00 82.69 93 LEU A O 1
ATOM 745 N N . SER A 1 94 ? 7.314 1.572 -22.995 1.00 79.56 94 SER A N 1
ATOM 746 C CA . SER A 1 94 ? 7.284 1.818 -24.441 1.00 79.56 94 SER A CA 1
ATOM 747 C C . SER A 1 94 ? 7.567 3.279 -24.780 1.00 79.56 94 SER A C 1
ATOM 749 O O . SER A 1 94 ? 8.195 3.556 -25.797 1.00 79.56 94 SER A O 1
ATOM 751 N N . SER A 1 95 ? 7.118 4.201 -23.925 1.00 74.62 95 SER A N 1
ATOM 752 C CA . SER A 1 95 ? 7.300 5.648 -24.104 1.00 74.62 95 SER A CA 1
ATOM 753 C C . SER A 1 95 ? 8.689 6.119 -23.686 1.00 74.62 95 SER A C 1
ATOM 755 O O . SER A 1 95 ? 9.194 7.121 -24.187 1.00 74.62 95 SER A O 1
ATOM 757 N N . ARG A 1 96 ? 9.329 5.408 -22.753 1.00 74.06 96 ARG A N 1
ATOM 758 C CA . ARG A 1 96 ? 10.713 5.671 -22.385 1.00 74.06 96 ARG A CA 1
ATOM 759 C C . ARG A 1 96 ? 11.582 5.214 -23.545 1.00 74.06 96 ARG A C 1
ATOM 761 O O . ARG A 1 96 ? 11.734 4.014 -23.769 1.00 74.06 96 ARG A O 1
ATOM 768 N N . GLU A 1 97 ? 12.178 6.164 -24.262 1.00 63.81 97 GLU A N 1
ATOM 769 C CA . GLU A 1 97 ? 13.261 5.841 -25.180 1.00 63.81 97 GLU A CA 1
ATOM 770 C C . GLU A 1 97 ? 14.259 4.985 -24.405 1.00 63.81 97 GLU A C 1
ATOM 772 O O . GLU A 1 97 ? 14.821 5.406 -23.387 1.00 63.81 97 GLU A O 1
ATOM 777 N N . ARG A 1 98 ? 14.426 3.729 -24.833 1.00 58.75 98 ARG A N 1
ATOM 778 C CA . ARG A 1 98 ? 15.540 2.920 -24.363 1.00 58.75 98 ARG A CA 1
ATOM 779 C C . ARG A 1 98 ? 16.766 3.675 -24.831 1.00 58.75 98 ARG A C 1
ATOM 781 O O . ARG A 1 98 ? 17.168 3.511 -25.981 1.00 58.75 98 ARG A O 1
ATOM 788 N N . GLY A 1 99 ? 17.338 4.505 -23.960 1.00 58.53 99 GLY A N 1
ATOM 789 C CA . GLY A 1 99 ? 18.699 4.967 -24.142 1.00 58.53 99 GLY A CA 1
ATOM 790 C C . GLY A 1 99 ? 19.481 3.707 -24.460 1.00 58.53 99 GLY A C 1
ATOM 791 O O . GLY A 1 99 ? 19.487 2.769 -23.656 1.00 58.53 99 GLY A O 1
ATOM 792 N N . LYS A 1 100 ? 19.997 3.603 -25.691 1.00 59.69 100 LYS A N 1
ATOM 793 C CA . LYS A 1 100 ? 20.845 2.474 -26.052 1.00 59.69 100 LYS A CA 1
ATOM 794 C C . LYS A 1 100 ? 21.907 2.459 -24.966 1.00 59.69 100 LYS A C 1
ATOM 796 O O . LYS A 1 100 ? 22.582 3.470 -24.780 1.00 59.69 100 LYS A O 1
ATOM 801 N N . LEU A 1 101 ? 22.001 1.365 -24.210 1.00 56.94 101 LEU A N 1
ATOM 802 C CA . LEU A 1 101 ? 23.153 1.121 -23.352 1.00 56.94 101 LEU A CA 1
ATOM 803 C C . LEU A 1 101 ? 24.336 0.985 -24.310 1.00 56.94 101 LEU A C 1
ATOM 805 O O . LEU A 1 101 ? 24.668 -0.101 -24.771 1.00 56.94 101 LEU A O 1
ATOM 809 N N . SER A 1 102 ? 24.870 2.127 -24.724 1.00 61.22 102 SER A N 1
ATOM 810 C CA . SER A 1 102 ? 25.968 2.242 -25.658 1.00 61.22 102 SER A CA 1
ATOM 811 C C . SER A 1 102 ? 27.223 2.200 -24.817 1.00 61.22 102 SER A C 1
ATOM 813 O O . SER A 1 102 ? 27.799 3.226 -24.469 1.00 61.22 102 SER A O 1
ATOM 815 N N . CYS A 1 103 ? 27.619 0.999 -24.421 1.00 62.81 103 CYS A N 1
ATOM 816 C CA . CYS A 1 103 ? 28.988 0.783 -23.999 1.00 62.81 103 CYS A CA 1
ATOM 817 C C . CYS A 1 103 ? 29.862 0.783 -25.256 1.00 62.81 103 CYS A C 1
ATOM 819 O O . CYS A 1 103 ? 29.559 0.096 -26.234 1.00 62.81 103 CYS A O 1
ATOM 821 N N . ALA A 1 104 ? 30.937 1.575 -25.247 1.00 78.62 104 ALA A N 1
ATOM 822 C CA . ALA A 1 104 ? 31.890 1.550 -26.344 1.00 78.62 104 ALA A CA 1
ATOM 823 C C . ALA A 1 104 ? 32.435 0.114 -26.491 1.00 78.62 104 ALA A C 1
ATOM 825 O O . ALA A 1 104 ? 32.731 -0.537 -25.479 1.00 78.62 104 ALA A O 1
ATOM 826 N N . PRO A 1 105 ? 32.580 -0.404 -27.723 1.00 75.75 105 PRO A N 1
ATOM 827 C CA . PRO A 1 105 ? 33.054 -1.769 -27.948 1.00 75.75 105 PRO A CA 1
ATOM 828 C C . PRO A 1 105 ? 34.434 -2.007 -27.322 1.00 75.75 105 PRO A C 1
ATOM 830 O O . PRO A 1 105 ? 34.734 -3.120 -26.894 1.00 75.75 105 PRO A O 1
ATOM 833 N N . GLU A 1 106 ? 35.248 -0.959 -27.193 1.00 80.94 106 GLU A N 1
ATOM 834 C CA . GLU A 1 106 ? 36.534 -1.005 -26.496 1.00 80.94 106 GLU A CA 1
ATOM 835 C C . GLU A 1 106 ? 36.392 -1.289 -25.002 1.00 80.94 106 GLU A C 1
ATOM 837 O O . GLU A 1 106 ? 37.111 -2.131 -24.471 1.00 80.94 106 GLU A O 1
ATOM 842 N N . THR A 1 107 ? 35.420 -0.671 -24.327 1.00 80.62 107 THR A N 1
ATOM 843 C CA . THR A 1 107 ? 35.151 -0.923 -22.906 1.00 80.62 107 THR A CA 1
ATOM 844 C C . THR A 1 107 ? 34.716 -2.371 -22.690 1.00 80.62 107 THR A C 1
ATOM 846 O O . THR A 1 107 ? 35.176 -3.019 -21.753 1.00 80.62 107 THR A O 1
ATOM 849 N N . ILE A 1 108 ? 33.890 -2.916 -23.591 1.00 77.25 108 ILE A N 1
ATOM 850 C CA . ILE A 1 108 ? 33.477 -4.328 -23.550 1.00 77.25 108 ILE A CA 1
ATOM 851 C C . ILE A 1 108 ? 34.692 -5.250 -23.739 1.00 77.25 108 ILE A C 1
ATOM 853 O O . ILE A 1 108 ? 34.854 -6.214 -22.993 1.00 77.25 108 ILE A O 1
ATOM 857 N N . ARG A 1 109 ? 35.567 -4.955 -24.711 1.00 81.12 109 ARG A N 1
ATOM 858 C CA . ARG A 1 109 ? 36.799 -5.726 -24.966 1.00 81.12 109 ARG A CA 1
ATOM 859 C C . ARG A 1 109 ? 37.769 -5.670 -23.781 1.00 81.12 109 ARG A C 1
ATOM 861 O O . ARG A 1 109 ? 38.296 -6.706 -23.379 1.00 81.12 109 ARG A O 1
ATOM 868 N N . ALA A 1 110 ? 37.972 -4.498 -23.182 1.00 82.00 110 ALA A N 1
ATOM 869 C CA . ALA A 1 110 ? 38.826 -4.327 -22.007 1.00 82.00 110 ALA A CA 1
ATOM 870 C C . ALA A 1 110 ? 38.294 -5.119 -20.801 1.00 82.00 110 ALA A C 1
ATOM 872 O O . ALA A 1 110 ? 39.046 -5.838 -20.149 1.00 82.00 110 ALA A O 1
ATOM 873 N N . GLN A 1 111 ? 36.983 -5.071 -20.551 1.00 78.88 111 GLN A N 1
ATOM 874 C CA . GLN A 1 111 ? 36.356 -5.847 -19.477 1.00 78.88 111 GLN A CA 1
ATOM 875 C C . GLN A 1 111 ? 36.433 -7.357 -19.734 1.00 78.88 111 GLN A C 1
ATOM 877 O O . GLN A 1 111 ? 36.714 -8.115 -18.812 1.00 78.88 111 GLN A O 1
ATOM 882 N N . ARG A 1 112 ? 36.270 -7.807 -20.985 1.00 74.75 112 ARG A N 1
ATOM 883 C CA . ARG A 1 112 ? 36.432 -9.222 -21.364 1.00 74.75 112 ARG A CA 1
ATOM 884 C C . ARG A 1 112 ? 37.860 -9.730 -21.186 1.00 74.75 112 ARG A C 1
ATOM 886 O O . ARG A 1 112 ? 38.050 -10.832 -20.686 1.00 74.75 112 ARG A O 1
ATOM 893 N N . THR A 1 113 ? 38.861 -8.936 -21.563 1.00 77.38 113 THR A N 1
ATOM 894 C CA . THR A 1 113 ? 40.274 -9.311 -21.368 1.00 77.38 113 THR A CA 1
ATOM 895 C C . THR A 1 113 ? 40.653 -9.333 -19.890 1.00 77.38 113 THR A C 1
ATOM 897 O O . THR A 1 113 ? 41.374 -10.233 -19.465 1.00 77.38 113 THR A O 1
ATOM 900 N N . LEU A 1 114 ? 40.143 -8.390 -19.092 1.00 75.31 114 LEU A N 1
ATOM 901 C CA . LEU A 1 114 ? 40.278 -8.410 -17.637 1.00 75.31 114 LEU A CA 1
ATOM 902 C C . LEU A 1 114 ? 39.621 -9.670 -17.052 1.00 75.31 114 LEU A C 1
ATOM 904 O O . LEU A 1 114 ? 40.281 -10.424 -16.345 1.00 75.31 114 LEU A O 1
ATOM 908 N N . ALA A 1 115 ? 38.359 -9.938 -17.399 1.00 71.12 115 ALA A N 1
ATOM 909 C CA . ALA A 1 115 ? 37.623 -11.111 -16.938 1.00 71.12 115 ALA A CA 1
ATOM 910 C C . ALA A 1 115 ? 38.377 -12.409 -17.256 1.00 71.12 115 ALA A C 1
ATOM 912 O O . ALA A 1 115 ? 38.629 -13.176 -16.337 1.00 71.12 115 ALA A O 1
ATOM 913 N N . ALA A 1 116 ? 38.839 -12.600 -18.497 1.00 71.38 116 ALA A N 1
ATOM 914 C CA . ALA A 1 116 ? 39.614 -13.777 -18.899 1.00 71.38 116 ALA A CA 1
ATOM 915 C C . ALA A 1 116 ? 40.927 -13.937 -18.106 1.00 71.38 116 ALA A C 1
ATOM 917 O O . ALA A 1 116 ? 41.248 -15.039 -17.672 1.00 71.38 116 ALA A O 1
ATOM 918 N N . LYS A 1 117 ? 41.663 -12.844 -17.842 1.00 72.06 117 LYS A N 1
ATOM 919 C CA . LYS A 1 117 ? 42.906 -12.880 -17.043 1.00 72.06 117 LYS A CA 1
ATOM 920 C C . LYS A 1 117 ? 42.685 -13.350 -15.606 1.00 72.06 117 LYS A C 1
ATOM 922 O O . LYS A 1 117 ? 43.556 -14.003 -15.036 1.00 72.06 117 LYS A O 1
ATOM 927 N N . TYR A 1 118 ? 41.564 -12.968 -15.000 1.00 67.12 118 TYR A N 1
ATOM 928 C CA . TYR A 1 118 ? 41.252 -13.324 -13.614 1.00 67.12 118 TYR A CA 1
ATOM 929 C C . TYR A 1 118 ? 40.361 -14.565 -13.497 1.00 67.12 118 TYR A C 1
ATOM 931 O O . TYR A 1 118 ? 40.222 -15.084 -12.395 1.00 67.12 118 TYR A O 1
ATOM 939 N N . PHE A 1 119 ? 39.800 -15.063 -14.601 1.00 65.62 119 PHE A N 1
ATOM 940 C CA . PHE A 1 119 ? 38.883 -16.200 -14.628 1.00 65.62 119 PHE A CA 1
ATOM 941 C C . PHE A 1 119 ? 39.530 -17.481 -14.081 1.00 65.62 119 PHE A C 1
ATOM 943 O O . PHE A 1 119 ? 39.031 -18.055 -13.111 1.00 65.62 119 PHE A O 1
ATOM 950 N N . ASP A 1 120 ? 40.703 -17.848 -14.605 1.00 62.00 120 ASP A N 1
ATOM 951 C CA . ASP A 1 120 ? 41.454 -19.028 -14.148 1.00 62.00 120 ASP A CA 1
ATOM 952 C C . ASP A 1 120 ? 41.946 -18.893 -12.703 1.00 62.00 120 ASP A C 1
ATOM 954 O O . ASP A 1 120 ? 42.068 -19.882 -11.984 1.00 62.00 120 ASP A O 1
ATOM 958 N N . ARG A 1 121 ? 42.215 -17.659 -12.255 1.00 59.91 121 ARG A N 1
ATOM 959 C CA . ARG A 1 121 ? 42.688 -17.381 -10.893 1.00 59.91 121 ARG A CA 1
ATOM 960 C C . ARG A 1 121 ? 41.549 -17.370 -9.876 1.00 59.91 121 ARG A C 1
ATOM 962 O O . ARG A 1 121 ? 41.792 -17.623 -8.700 1.00 59.91 121 ARG A O 1
ATOM 969 N N . LEU A 1 122 ? 40.330 -17.056 -10.309 1.00 59.72 122 LEU A N 1
ATOM 970 C CA . LEU A 1 122 ? 39.184 -16.995 -9.418 1.00 59.72 122 LEU A CA 1
ATOM 971 C C . LEU A 1 122 ? 38.578 -18.375 -9.171 1.00 59.72 122 LEU A C 1
ATOM 973 O O . LEU A 1 122 ? 38.098 -18.549 -8.058 1.00 59.72 122 LEU A O 1
ATOM 977 N N . GLN A 1 123 ? 38.585 -19.319 -10.137 1.00 56.69 123 GLN A N 1
ATOM 978 C CA . GLN A 1 123 ? 37.892 -20.635 -10.060 1.00 56.69 123 GLN A CA 1
ATOM 979 C C . GLN A 1 123 ? 36.587 -20.582 -9.235 1.00 56.69 123 GLN A C 1
ATOM 981 O O . GLN A 1 123 ? 36.220 -21.502 -8.505 1.00 56.69 123 GLN A O 1
ATOM 986 N N . ALA A 1 124 ? 35.896 -19.445 -9.294 1.00 57.78 124 ALA A N 1
ATOM 987 C CA . ALA A 1 124 ? 34.858 -19.118 -8.347 1.00 57.78 124 ALA A CA 1
ATOM 988 C C . ALA A 1 124 ? 33.565 -19.500 -9.033 1.00 57.78 124 ALA A C 1
ATOM 990 O O . ALA A 1 124 ? 33.156 -18.873 -10.011 1.00 57.78 124 ALA A O 1
ATOM 991 N N . HIS A 1 125 ? 32.933 -20.548 -8.523 1.00 64.19 125 HIS A N 1
ATOM 992 C CA . HIS A 1 125 ? 31.545 -20.843 -8.824 1.00 64.19 125 HIS A CA 1
ATOM 993 C C . HIS A 1 125 ? 30.717 -19.608 -8.450 1.00 64.19 125 HIS A C 1
ATOM 995 O O . HIS A 1 125 ? 30.483 -19.365 -7.268 1.00 64.19 125 HIS A O 1
ATOM 1001 N N . LEU A 1 126 ? 30.357 -18.778 -9.435 1.00 68.00 126 LEU A N 1
ATOM 1002 C CA . LEU A 1 126 ? 29.593 -17.549 -9.234 1.00 68.00 126 LEU A CA 1
ATOM 1003 C C . LEU A 1 126 ? 28.107 -17.915 -9.104 1.00 68.00 126 LEU A C 1
ATOM 1005 O O . LEU A 1 126 ? 27.444 -18.064 -10.133 1.00 68.00 126 LEU A O 1
ATOM 1009 N N . PRO A 1 127 ? 27.523 -17.961 -7.889 1.00 68.75 127 PRO A N 1
ATOM 1010 C CA . PRO A 1 127 ? 26.140 -18.414 -7.712 1.00 68.75 127 PRO A CA 1
ATOM 1011 C C . PRO A 1 127 ? 25.135 -17.475 -8.396 1.00 68.75 127 PRO A C 1
ATOM 1013 O O . PRO A 1 127 ? 24.027 -17.863 -8.754 1.00 68.75 127 PRO A O 1
ATOM 1016 N N . ALA A 1 128 ? 25.545 -16.223 -8.636 1.00 66.44 128 ALA A N 1
ATOM 1017 C CA . ALA A 1 128 ? 24.792 -15.230 -9.398 1.00 66.44 128 ALA A CA 1
ATOM 1018 C C . ALA A 1 128 ? 24.548 -15.633 -10.868 1.00 66.44 128 ALA A C 1
ATOM 1020 O O . ALA A 1 128 ? 23.657 -15.077 -11.513 1.00 66.44 128 ALA A O 1
ATOM 1021 N N . LEU A 1 129 ? 25.319 -16.586 -11.404 1.00 68.56 129 LEU A N 1
ATOM 1022 C CA . LEU A 1 129 ? 25.178 -17.103 -12.766 1.00 68.56 129 LEU A CA 1
ATOM 1023 C C . LEU A 1 129 ? 24.362 -18.410 -12.820 1.00 68.56 129 LEU A C 1
ATOM 1025 O O . LEU A 1 129 ? 23.934 -18.800 -13.908 1.00 68.56 129 LEU A O 1
ATOM 1029 N N . ASP A 1 130 ? 24.057 -19.043 -11.686 1.00 69.94 130 ASP A N 1
ATOM 1030 C CA . ASP A 1 130 ? 23.319 -20.321 -11.627 1.00 69.94 130 ASP A CA 1
ATOM 1031 C C . ASP A 1 130 ? 21.796 -20.159 -11.554 1.00 69.94 130 ASP A C 1
ATOM 1033 O O . ASP A 1 130 ? 21.049 -21.133 -11.465 1.00 69.94 130 ASP A O 1
ATOM 1037 N N . GLY A 1 131 ? 21.313 -18.917 -11.631 1.00 71.81 131 GLY A N 1
ATOM 1038 C CA . GLY A 1 131 ? 19.887 -18.612 -11.710 1.00 71.81 131 GLY A CA 1
ATOM 1039 C C . GLY A 1 131 ? 19.232 -19.043 -13.031 1.00 71.81 131 GLY A C 1
ATOM 1040 O O . GLY A 1 131 ? 19.884 -19.478 -13.985 1.00 71.81 131 GLY A O 1
ATOM 1041 N N . SER A 1 132 ? 17.908 -18.868 -13.112 1.00 76.56 132 SER A N 1
ATOM 1042 C CA . SER A 1 132 ? 17.124 -19.178 -14.313 1.00 76.56 132 SER A CA 1
ATOM 1043 C C . SER A 1 132 ? 17.650 -18.441 -15.556 1.00 76.56 132 SER A C 1
ATOM 1045 O O . SER A 1 132 ? 18.202 -17.339 -15.465 1.00 76.56 132 SER A O 1
ATOM 1047 N N . ARG A 1 133 ? 17.480 -19.047 -16.743 1.00 73.56 133 ARG A N 1
ATOM 1048 C CA . ARG A 1 133 ? 17.880 -18.459 -18.036 1.00 73.56 133 ARG A CA 1
ATOM 1049 C C . ARG A 1 133 ? 17.001 -17.249 -18.374 1.00 73.56 133 ARG A C 1
ATOM 1051 O O . ARG A 1 133 ? 15.982 -17.371 -19.042 1.00 73.56 133 ARG A O 1
ATOM 1058 N N . ASN A 1 134 ? 17.435 -16.078 -17.928 1.00 79.12 134 ASN A N 1
ATOM 1059 C CA . ASN A 1 134 ? 16.832 -14.776 -18.170 1.00 79.12 134 ASN A CA 1
ATOM 1060 C C . ASN A 1 134 ? 17.775 -13.955 -19.064 1.00 79.12 134 ASN A C 1
ATOM 1062 O O . ASN A 1 134 ? 18.968 -14.243 -19.161 1.00 79.12 134 ASN A O 1
ATOM 1066 N N . SER A 1 135 ? 17.271 -12.892 -19.693 1.00 78.75 135 SER A N 1
ATOM 1067 C CA . SER A 1 135 ? 18.088 -12.010 -20.545 1.00 78.75 135 SER A CA 1
ATOM 1068 C C . SER A 1 135 ? 19.330 -11.477 -19.821 1.00 78.75 135 SER A C 1
ATOM 1070 O O . SER A 1 135 ? 20.423 -11.488 -20.378 1.00 78.75 135 SER A O 1
ATOM 1072 N N . LEU A 1 136 ? 19.185 -11.099 -18.549 1.00 76.00 136 LEU A N 1
ATOM 1073 C CA . LEU A 1 136 ? 20.286 -10.637 -17.706 1.00 76.00 136 LEU A CA 1
ATOM 1074 C C . LEU A 1 136 ? 21.314 -11.743 -17.434 1.00 76.00 136 LEU A C 1
ATOM 1076 O O . LEU A 1 136 ? 22.508 -11.502 -17.593 1.00 76.00 136 LEU A O 1
ATOM 1080 N N . THR A 1 137 ? 20.883 -12.954 -17.062 1.00 77.69 137 THR A N 1
ATOM 1081 C CA . THR A 1 137 ? 21.818 -14.059 -16.785 1.00 77.69 137 THR A CA 1
ATOM 1082 C C . THR A 1 137 ? 22.526 -14.525 -18.056 1.00 77.69 137 THR A C 1
ATOM 1084 O O . THR A 1 137 ? 23.707 -14.857 -17.992 1.00 77.69 137 THR A O 1
ATOM 1087 N N . MET A 1 138 ? 21.875 -14.466 -19.223 1.00 78.25 138 MET A N 1
ATOM 1088 C CA . MET A 1 138 ? 22.529 -14.706 -20.517 1.00 78.25 138 MET A CA 1
ATOM 1089 C C . MET A 1 138 ? 23.580 -13.639 -20.850 1.00 78.25 138 MET A C 1
ATOM 1091 O O . MET A 1 138 ? 24.692 -13.988 -21.244 1.00 78.25 138 MET A O 1
ATOM 1095 N N . VAL A 1 139 ? 23.272 -12.353 -20.641 1.00 81.31 139 VAL A N 1
ATOM 1096 C CA . VAL A 1 139 ? 24.238 -11.261 -20.854 1.00 81.31 139 VAL A CA 1
ATOM 1097 C C . VAL A 1 139 ? 25.430 -11.395 -19.905 1.00 81.31 139 VAL A C 1
ATOM 1099 O O . VAL A 1 139 ? 26.570 -11.367 -20.365 1.00 81.31 139 VAL A O 1
ATOM 1102 N N . LEU A 1 140 ? 25.197 -11.616 -18.608 1.00 74.38 140 LEU A N 1
ATOM 1103 C CA . LEU A 1 140 ? 26.278 -11.798 -17.635 1.00 74.38 140 LEU A CA 1
ATOM 1104 C C . LEU A 1 140 ? 27.149 -13.017 -17.962 1.00 74.38 140 LEU A C 1
ATOM 1106 O O . LEU A 1 140 ? 28.371 -12.902 -17.923 1.00 74.38 140 LEU A O 1
ATOM 1110 N N . LYS A 1 141 ? 26.552 -14.149 -18.364 1.00 76.00 141 LYS A N 1
ATOM 1111 C CA . LYS A 1 141 ? 27.312 -15.319 -18.833 1.00 76.00 141 LYS A CA 1
ATOM 1112 C C . LYS A 1 141 ? 28.160 -15.000 -20.065 1.00 76.00 141 LYS A C 1
ATOM 1114 O O . LYS A 1 141 ? 29.316 -15.390 -20.095 1.00 76.00 141 LYS A O 1
ATOM 1119 N N . SER A 1 142 ? 27.644 -14.236 -21.029 1.00 74.12 142 SER A N 1
ATOM 1120 C CA . SER A 1 142 ? 28.396 -13.840 -22.237 1.00 74.12 142 SER A CA 1
ATOM 1121 C C . SER A 1 142 ? 29.557 -12.863 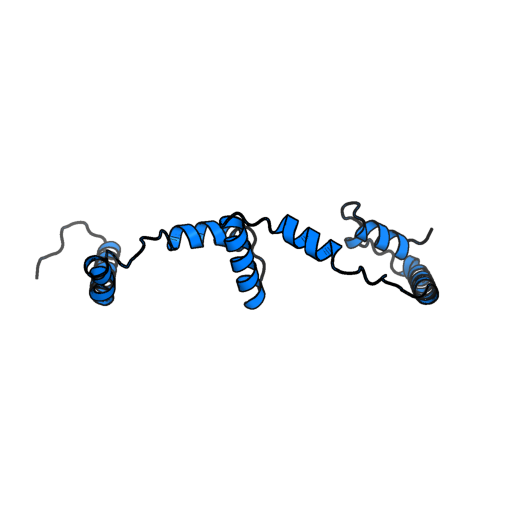-21.979 1.00 74.12 142 SER A C 1
ATOM 1123 O O . SER A 1 142 ? 30.451 -12.707 -22.820 1.00 74.12 142 SER A O 1
ATOM 1125 N N . LEU A 1 143 ? 29.519 -12.166 -20.839 1.00 73.00 143 LEU A N 1
ATOM 1126 C CA . LEU A 1 143 ? 30.578 -11.269 -20.378 1.00 73.00 143 LEU A CA 1
ATOM 1127 C C . LEU A 1 143 ? 31.617 -12.015 -19.535 1.00 73.00 143 LEU A C 1
ATOM 1129 O O . LEU A 1 143 ? 32.806 -11.755 -19.696 1.00 73.00 143 LEU A O 1
ATOM 1133 N N . ALA A 1 144 ? 31.167 -12.926 -18.667 1.00 69.38 144 ALA A N 1
ATOM 1134 C CA . ALA A 1 144 ? 32.017 -13.719 -17.779 1.00 69.38 144 ALA A CA 1
ATOM 1135 C C . ALA A 1 144 ? 32.741 -14.862 -18.508 1.00 69.38 144 ALA A C 1
ATOM 1137 O O . ALA A 1 144 ? 33.908 -15.112 -18.229 1.00 69.38 144 ALA A O 1
ATOM 1138 N N . PHE A 1 145 ? 32.065 -15.514 -19.458 1.00 70.06 145 PHE A N 1
ATOM 1139 C CA . PHE A 1 145 ? 32.595 -16.598 -20.286 1.00 70.06 145 PHE A CA 1
ATOM 1140 C C . PHE A 1 145 ? 32.506 -16.185 -21.765 1.00 70.06 145 PHE A C 1
ATOM 1142 O O . PHE A 1 145 ? 31.574 -16.584 -22.472 1.00 70.06 145 PHE A O 1
ATOM 1149 N N . PRO A 1 146 ? 33.395 -15.297 -22.243 1.00 58.59 146 PRO A N 1
ATOM 1150 C CA . PRO A 1 146 ? 33.507 -15.051 -23.674 1.00 58.59 146 PRO A CA 1
ATOM 1151 C C . PRO A 1 146 ? 33.910 -16.366 -24.364 1.00 58.59 146 PRO A C 1
ATOM 1153 O O . PRO A 1 146 ? 34.868 -17.002 -23.935 1.00 58.59 146 PRO A O 1
ATOM 1156 N N . ALA A 1 147 ? 33.129 -16.787 -25.365 1.00 55.84 147 ALA A N 1
ATOM 1157 C CA . ALA A 1 147 ? 33.435 -17.939 -26.217 1.00 55.84 147 ALA A CA 1
ATOM 1158 C C . ALA A 1 147 ? 34.718 -17.721 -27.030 1.00 55.84 147 ALA A C 1
ATOM 1160 O O . ALA A 1 147 ? 34.998 -16.542 -27.362 1.00 55.84 147 ALA A O 1
#